Protein AF-A0A661SYM4-F1 (afdb_monomer_lite)

Secondary structure (DSSP, 8-state):
--HHHHHHHHHHHGGGPEE-GGGTGGGSTT-HHHHHHHHHHSEEEEES-HHHHHHHHHHHHHHPEEEEEETTEEEEEEE-SS--EEEEETT--EEEE-EEEEEEETTEEEEEEESSPPP-

Foldseek 3Di:
DDPVVVVVVVLVLLVQFAAPVVCQQCQAPPHPNVVVCQVVPQKGFHFPHVVLQVVQSVCQSVPWDFQQADPNWTKTKDFAPDFRTWMAGPVGDTDGFRMKMWTDDDRYIGITGHNDDDHD

pLDDT: mean 94.58, std 6.43, range [51.56, 98.5]

Sequence (120 aa):
MNVTKLINLKRYRLRELRPDTKHIAKHLPDTLHSQKLLRKQGVIHVFKDEATMNRVAETIMSQGTYIGMVRGHERWAFKFDEPVGHRSDRNGNRLPLYWGEMKIKGGKYHVIPRTRPSNK

Radius of gyration: 14.47 Å; chains: 1; bounding box: 33×29×42 Å

Structure (mmCIF, N/CA/C/O backbone):
data_AF-A0A661SYM4-F1
#
_entry.id   AF-A0A661SYM4-F1
#
loop_
_atom_site.group_PDB
_atom_site.id
_atom_site.type_symbol
_atom_site.label_atom_id
_atom_site.label_alt_id
_atom_site.label_comp_id
_atom_site.label_asym_id
_atom_site.label_entity_id
_atom_site.label_seq_id
_atom_site.pdbx_PDB_ins_code
_atom_site.Cartn_x
_at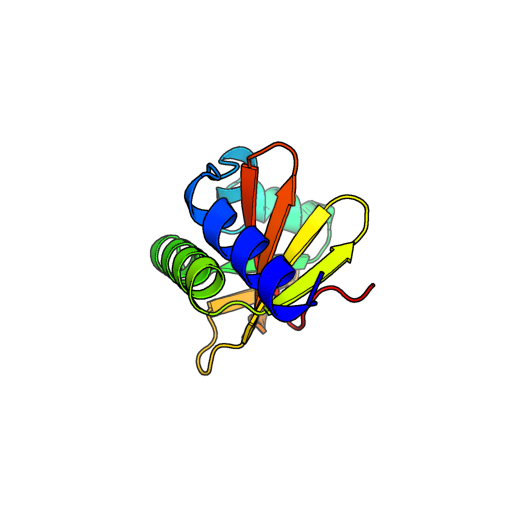om_site.Cartn_y
_atom_site.Cartn_z
_atom_site.occupancy
_atom_site.B_iso_or_equiv
_atom_site.auth_seq_id
_atom_site.auth_comp_id
_atom_site.auth_asym_id
_atom_site.auth_atom_id
_atom_site.pdbx_PDB_model_num
ATOM 1 N N . MET A 1 1 ? -10.492 6.308 29.215 1.00 61.69 1 MET A N 1
ATOM 2 C CA . MET A 1 1 ? -10.977 6.157 27.819 1.00 61.69 1 MET A CA 1
ATOM 3 C C . MET A 1 1 ? -10.705 4.728 27.358 1.00 61.69 1 MET A C 1
ATOM 5 O O . MET A 1 1 ? -9.569 4.296 27.470 1.00 61.69 1 MET A O 1
ATOM 9 N N . ASN A 1 2 ? -11.721 3.987 26.897 1.00 86.75 2 ASN A N 1
ATOM 10 C CA . ASN A 1 2 ? -11.570 2.594 26.440 1.00 86.75 2 ASN A CA 1
ATOM 11 C C . ASN A 1 2 ? -10.719 2.529 25.149 1.00 86.75 2 ASN A C 1
ATOM 13 O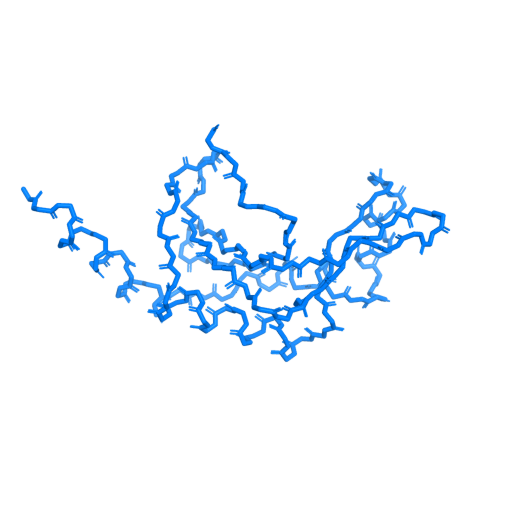 O . ASN A 1 2 ? -10.940 3.320 24.228 1.00 86.75 2 ASN A O 1
ATOM 17 N N . VAL A 1 3 ? -9.763 1.594 25.080 1.00 84.00 3 VAL A N 1
ATOM 18 C CA . VAL A 1 3 ? -8.854 1.376 23.936 1.00 84.00 3 VAL A CA 1
ATOM 19 C C . VAL A 1 3 ? -9.625 1.196 22.624 1.00 84.00 3 VAL A C 1
ATOM 21 O O . VAL A 1 3 ? -9.261 1.794 21.612 1.00 84.00 3 VAL A O 1
ATOM 24 N N . THR A 1 4 ? -10.746 0.473 22.648 1.00 87.81 4 THR A N 1
ATOM 25 C CA . THR A 1 4 ? -11.612 0.266 21.477 1.00 87.81 4 THR A CA 1
ATOM 26 C C . THR A 1 4 ? -12.172 1.585 20.945 1.00 87.81 4 THR A C 1
ATOM 28 O O . THR A 1 4 ? -12.173 1.829 19.738 1.00 87.81 4 THR A O 1
ATOM 31 N N . LYS A 1 5 ? -12.580 2.493 21.842 1.00 90.44 5 LYS A N 1
ATOM 32 C CA . LYS A 1 5 ? -13.089 3.821 21.468 1.00 90.44 5 LYS A CA 1
ATOM 33 C C . LYS A 1 5 ? -11.996 4.662 20.804 1.00 90.44 5 LYS A C 1
ATOM 35 O O . LYS A 1 5 ? -12.259 5.316 19.798 1.00 90.44 5 LYS A O 1
ATOM 40 N N . LEU A 1 6 ? -10.765 4.604 21.316 1.00 90.12 6 LEU A N 1
ATOM 41 C CA . LEU A 1 6 ? -9.624 5.310 20.729 1.00 90.12 6 LEU A CA 1
ATOM 42 C C . LEU A 1 6 ? -9.269 4.779 19.332 1.00 90.12 6 LEU A C 1
ATOM 44 O O . LEU A 1 6 ? -9.038 5.573 18.421 1.00 90.12 6 LEU A O 1
ATOM 48 N N . ILE A 1 7 ? -9.239 3.456 19.148 1.00 92.56 7 ILE A N 1
ATOM 49 C CA . ILE A 1 7 ? -8.947 2.840 17.844 1.00 92.56 7 ILE A CA 1
ATOM 50 C C . ILE A 1 7 ? -10.032 3.202 16.827 1.00 92.56 7 ILE A C 1
ATOM 52 O O . ILE A 1 7 ? -9.699 3.594 15.711 1.00 92.56 7 ILE A O 1
ATOM 56 N N . ASN A 1 8 ? -11.309 3.165 17.214 1.00 92.38 8 ASN A N 1
ATOM 57 C CA . ASN A 1 8 ? -12.403 3.574 16.332 1.00 92.38 8 ASN A CA 1
ATOM 58 C C . ASN A 1 8 ? -12.285 5.048 15.923 1.00 92.38 8 ASN A C 1
ATOM 60 O O . ASN A 1 8 ? -12.386 5.357 14.740 1.00 92.38 8 ASN A O 1
ATOM 64 N N . LEU A 1 9 ? -11.972 5.951 16.859 1.00 93.12 9 LEU A N 1
ATOM 65 C CA . LEU A 1 9 ? -11.715 7.365 16.547 1.00 93.12 9 LEU A CA 1
ATOM 66 C C . LEU A 1 9 ? -10.521 7.557 15.603 1.00 93.12 9 LEU A C 1
ATOM 68 O O . LEU A 1 9 ? -10.538 8.439 14.746 1.00 93.12 9 LEU A O 1
ATOM 72 N N . LYS A 1 10 ? -9.457 6.761 15.747 1.00 94.06 10 LYS A N 1
ATOM 73 C CA . LYS A 1 10 ? -8.348 6.786 14.785 1.00 94.06 10 LYS A CA 1
ATOM 74 C C . LYS A 1 10 ? -8.788 6.268 13.410 1.00 94.06 10 LYS A C 1
ATOM 76 O O . LYS A 1 10 ? -8.445 6.899 12.419 1.00 94.06 10 LYS A O 1
ATOM 81 N N . ARG A 1 11 ? -9.590 5.197 13.349 1.00 95.38 11 ARG A N 1
ATOM 82 C CA . ARG A 1 11 ? -10.126 4.653 12.090 1.00 95.38 11 ARG A CA 1
ATOM 83 C C . ARG A 1 11 ? -10.998 5.669 11.352 1.00 95.38 11 ARG A C 1
ATOM 85 O O . ARG A 1 11 ? -10.810 5.861 10.158 1.00 95.38 11 ARG A O 1
ATOM 92 N N . TYR A 1 12 ? -11.901 6.358 12.051 1.00 94.44 12 TYR A N 1
ATOM 93 C CA . TYR A 1 12 ? -12.742 7.394 11.438 1.00 94.44 12 TYR A CA 1
ATOM 94 C C . TYR A 1 12 ? -11.911 8.497 10.772 1.00 94.44 12 TYR A C 1
ATOM 96 O O . TYR A 1 12 ? -12.192 8.866 9.634 1.00 94.44 12 TYR A O 1
ATOM 104 N N . ARG A 1 13 ? -10.827 8.935 11.426 1.00 94.75 13 ARG A N 1
ATOM 105 C CA . ARG A 1 13 ? -9.908 9.951 10.887 1.00 94.75 13 ARG A CA 1
ATOM 106 C C . ARG A 1 13 ? -9.153 9.517 9.632 1.00 94.75 13 ARG A C 1
ATOM 108 O O . ARG A 1 13 ? -8.651 10.375 8.916 1.00 94.75 13 ARG A O 1
ATOM 115 N N . LEU A 1 14 ? -9.076 8.218 9.324 1.00 95.31 14 LEU A N 1
ATOM 116 C CA . LEU A 1 14 ? -8.420 7.752 8.097 1.00 95.31 14 LEU A CA 1
ATOM 117 C C . LEU A 1 14 ? -9.097 8.295 6.833 1.00 95.31 14 LEU A C 1
ATOM 119 O O . LEU A 1 14 ? -8.414 8.529 5.841 1.00 95.31 14 LEU A O 1
ATOM 123 N N . ARG A 1 15 ? -10.412 8.545 6.893 1.00 91.62 15 ARG A N 1
ATOM 124 C CA . ARG A 1 15 ? -11.218 9.061 5.773 1.00 91.62 15 ARG A CA 1
ATOM 125 C C . ARG A 1 15 ? -10.891 10.508 5.401 1.00 91.62 15 ARG A C 1
ATOM 127 O O . ARG A 1 15 ? -11.209 10.940 4.302 1.00 91.62 15 ARG A O 1
ATOM 134 N N . GLU A 1 16 ? -10.260 11.248 6.307 1.00 94.94 16 GLU A N 1
ATOM 135 C CA . GLU A 1 16 ? -9.884 12.653 6.107 1.00 94.94 16 GLU A CA 1
ATOM 136 C C . GLU A 1 16 ? -8.471 12.798 5.519 1.00 94.94 16 GLU A C 1
ATOM 138 O O . GLU A 1 16 ? -8.045 13.894 5.147 1.00 94.94 16 GLU A O 1
ATOM 143 N N . LEU A 1 17 ? -7.713 11.698 5.448 1.00 96.56 17 LEU A N 1
ATOM 144 C CA . LEU A 1 17 ? -6.332 11.720 4.991 1.00 96.56 17 LEU A CA 1
ATOM 145 C C . LEU A 1 17 ? -6.252 11.802 3.470 1.00 96.56 17 LEU A C 1
ATOM 147 O O . LEU A 1 17 ? -7.031 11.191 2.742 1.00 96.56 17 LEU A O 1
ATOM 151 N N . ARG A 1 18 ? -5.218 12.488 2.980 1.00 97.00 18 ARG A N 1
ATOM 152 C CA . ARG A 1 18 ? -4.919 12.556 1.544 1.00 97.00 18 ARG A CA 1
ATOM 153 C C . ARG A 1 18 ? -3.776 11.607 1.168 1.00 97.00 18 ARG A C 1
ATOM 155 O O . ARG A 1 18 ? -2.827 11.478 1.948 1.00 97.00 18 ARG A O 1
ATOM 162 N N . PRO A 1 19 ? -3.799 10.977 -0.019 1.00 95.94 19 PRO A N 1
ATOM 163 C CA . PRO A 1 19 ? -2.649 10.226 -0.506 1.00 95.94 19 PRO A CA 1
ATOM 164 C C . PRO A 1 19 ? -1.399 11.116 -0.599 1.00 95.94 19 PRO A C 1
ATOM 166 O O . PRO A 1 19 ? -1.440 12.241 -1.097 1.00 95.94 19 PRO A O 1
ATOM 169 N N . ASP A 1 20 ? -0.260 10.607 -0.141 1.00 96.88 20 ASP A N 1
ATOM 170 C CA . ASP A 1 20 ? 1.053 11.213 -0.344 1.00 96.88 20 ASP A CA 1
ATOM 171 C C . ASP A 1 20 ? 1.588 10.791 -1.717 1.00 96.88 20 ASP A C 1
ATOM 173 O O . ASP A 1 20 ? 2.327 9.810 -1.854 1.00 96.88 20 ASP A O 1
ATOM 177 N N . THR A 1 21 ? 1.183 11.527 -2.754 1.00 94.81 21 THR A N 1
ATOM 178 C CA . THR A 1 21 ? 1.425 11.181 -4.167 1.00 94.81 21 THR A CA 1
ATOM 179 C C . THR A 1 21 ? 2.903 10.991 -4.511 1.00 94.81 21 THR A C 1
ATOM 181 O O . THR A 1 21 ? 3.243 10.163 -5.356 1.00 94.81 21 THR A O 1
ATOM 184 N N . LYS A 1 22 ? 3.815 11.640 -3.771 1.00 94.38 22 LYS A N 1
ATOM 185 C CA . LYS A 1 22 ? 5.276 11.485 -3.917 1.00 94.38 22 LYS A CA 1
ATOM 186 C C . LYS A 1 22 ? 5.773 10.049 -3.691 1.00 94.38 22 LYS A C 1
ATOM 188 O O . LYS A 1 22 ? 6.943 9.741 -3.923 1.00 94.38 22 LYS A O 1
ATOM 193 N N . HIS A 1 23 ? 4.934 9.180 -3.130 1.00 94.44 23 HIS A N 1
ATOM 194 C CA . HIS A 1 23 ? 5.278 7.804 -2.805 1.00 94.44 23 HIS A CA 1
ATOM 195 C C . HIS A 1 23 ? 4.625 6.757 -3.704 1.00 94.44 23 HIS A C 1
ATOM 197 O O . HIS A 1 23 ? 5.023 5.598 -3.610 1.00 94.44 23 HIS A O 1
ATOM 203 N N . ILE A 1 24 ? 3.713 7.154 -4.592 1.00 94.31 24 ILE A N 1
ATOM 204 C CA . ILE A 1 24 ? 3.000 6.235 -5.486 1.00 94.31 24 ILE A CA 1
ATOM 205 C C . ILE A 1 24 ? 3.989 5.561 -6.440 1.00 94.31 24 ILE A C 1
ATOM 207 O O . ILE A 1 24 ? 4.154 4.344 -6.403 1.00 94.31 24 ILE A O 1
ATOM 211 N N . ALA A 1 25 ? 4.744 6.352 -7.210 1.00 95.12 25 ALA A N 1
ATOM 212 C CA . ALA A 1 25 ? 5.598 5.824 -8.274 1.00 95.12 25 ALA A CA 1
ATOM 213 C C . ALA A 1 25 ? 6.612 4.770 -7.785 1.00 95.12 25 ALA A C 1
ATOM 215 O O . ALA A 1 25 ? 6.819 3.755 -8.441 1.00 95.12 25 ALA A O 1
ATOM 216 N N . LYS A 1 26 ? 7.217 4.946 -6.602 1.00 95.75 26 LYS A N 1
ATOM 217 C CA . LYS A 1 26 ? 8.196 3.979 -6.062 1.00 95.75 26 LYS A CA 1
ATOM 218 C C . LYS A 1 26 ? 7.592 2.633 -5.629 1.00 95.75 26 LYS A C 1
ATOM 220 O O . LYS A 1 26 ? 8.354 1.709 -5.359 1.00 95.75 26 LYS A O 1
ATOM 225 N N . HIS A 1 27 ? 6.268 2.544 -5.514 1.00 96.62 27 HIS A N 1
ATOM 226 C CA . HIS A 1 27 ? 5.538 1.328 -5.152 1.00 96.62 27 HIS A CA 1
ATOM 227 C C . HIS A 1 27 ? 4.735 0.750 -6.321 1.00 96.62 27 HIS A C 1
ATOM 229 O O . HIS A 1 27 ? 4.014 -0.224 -6.124 1.00 96.62 27 HIS A O 1
ATOM 235 N N . LEU A 1 28 ? 4.895 1.297 -7.526 1.00 97.19 28 LEU A N 1
ATOM 236 C CA . LEU A 1 28 ? 4.381 0.718 -8.762 1.00 97.19 28 LEU A CA 1
ATOM 237 C C . LEU A 1 28 ? 5.511 0.041 -9.553 1.00 97.19 28 LEU A C 1
ATOM 239 O O . LEU A 1 28 ? 6.672 0.475 -9.466 1.00 97.19 28 LEU A O 1
ATOM 243 N N . PRO A 1 29 ? 5.198 -1.032 -10.299 1.00 94.44 29 PRO A N 1
ATOM 244 C CA . PRO A 1 29 ? 6.173 -1.690 -11.156 1.00 94.44 29 PRO A CA 1
ATOM 245 C C . PRO A 1 29 ? 6.649 -0.742 -12.264 1.00 94.44 29 PRO A C 1
ATOM 247 O O . PRO A 1 29 ? 5.964 0.211 -12.628 1.00 94.44 29 PRO A O 1
ATOM 250 N N . ASP A 1 30 ? 7.872 -0.973 -12.737 1.00 92.50 30 ASP A N 1
ATOM 251 C CA . ASP A 1 30 ? 8.456 -0.385 -13.952 1.00 92.50 30 ASP A CA 1
ATOM 252 C C . ASP A 1 30 ? 8.551 1.148 -14.045 1.00 92.50 30 ASP A C 1
ATOM 254 O O . ASP A 1 30 ? 9.041 1.679 -15.040 1.00 92.50 30 ASP A O 1
ATOM 258 N N . THR A 1 31 ? 8.221 1.890 -12.988 1.00 96.12 31 THR A N 1
ATOM 259 C CA . THR A 1 31 ? 8.454 3.338 -12.956 1.00 96.12 31 THR A CA 1
ATOM 260 C C . THR A 1 31 ? 9.941 3.681 -12.831 1.00 96.12 31 THR A C 1
ATOM 262 O O . THR A 1 31 ? 10.730 2.986 -12.184 1.00 96.12 31 THR A O 1
ATOM 265 N N . LEU A 1 32 ? 10.333 4.857 -13.335 1.00 96.06 32 LEU A N 1
ATOM 266 C CA . LEU A 1 32 ? 11.689 5.382 -13.129 1.00 96.06 32 LEU A CA 1
ATOM 267 C C . LEU A 1 32 ? 12.070 5.454 -11.640 1.00 96.06 32 LEU A C 1
ATOM 269 O O . LEU A 1 32 ? 13.240 5.300 -11.291 1.00 96.06 32 LEU A O 1
ATOM 273 N N . HIS A 1 33 ? 11.099 5.678 -10.751 1.00 96.06 33 HIS A N 1
ATOM 274 C CA . HIS A 1 33 ? 11.327 5.764 -9.311 1.00 96.06 33 HIS A CA 1
ATOM 275 C C . HIS A 1 33 ? 11.597 4.394 -8.688 1.00 96.06 33 HIS A C 1
ATOM 277 O O . HIS A 1 33 ? 12.543 4.273 -7.906 1.00 96.06 33 HIS A O 1
ATOM 283 N N . SER A 1 34 ? 10.808 3.370 -9.029 1.00 95.44 34 SER A N 1
ATOM 284 C CA . SER A 1 34 ? 11.013 2.013 -8.512 1.00 95.44 34 SER A CA 1
ATOM 285 C C . SER A 1 34 ? 12.314 1.417 -9.054 1.00 95.44 34 SER A C 1
ATOM 287 O O . SER A 1 34 ? 13.103 0.873 -8.283 1.00 95.44 34 SER A O 1
ATOM 289 N N . GLN A 1 35 ? 12.648 1.655 -10.324 1.00 95.44 35 GLN A N 1
ATOM 290 C CA . GLN A 1 35 ? 13.931 1.234 -10.895 1.00 95.44 35 GLN A CA 1
ATOM 291 C C . GLN A 1 35 ? 15.136 1.944 -10.253 1.00 95.44 35 GLN A C 1
ATOM 293 O O . GLN A 1 35 ? 16.125 1.298 -9.899 1.00 95.44 35 GLN A O 1
ATOM 298 N N . LYS A 1 36 ? 15.072 3.272 -10.056 1.00 96.06 36 LYS A N 1
ATOM 299 C CA . LYS A 1 36 ? 16.117 4.018 -9.323 1.00 96.06 36 LYS A CA 1
ATOM 300 C C . LYS A 1 36 ? 16.281 3.474 -7.902 1.00 96.06 36 LYS A C 1
ATOM 302 O O . LYS A 1 36 ? 17.407 3.339 -7.424 1.00 96.06 36 LYS A O 1
ATOM 307 N N . LEU A 1 37 ? 15.176 3.134 -7.235 1.00 95.44 37 LEU A N 1
ATOM 308 C CA . LEU A 1 37 ? 15.193 2.563 -5.892 1.00 95.44 37 LEU A CA 1
ATOM 309 C C . LEU A 1 37 ? 15.832 1.169 -5.872 1.00 95.44 37 LEU A C 1
ATOM 311 O O . LEU A 1 37 ? 16.661 0.915 -5.004 1.00 95.44 37 LEU A O 1
ATOM 315 N N . LEU A 1 38 ? 15.530 0.313 -6.851 1.00 96.25 38 LEU A N 1
ATOM 316 C CA . LEU A 1 38 ? 16.139 -1.011 -7.003 1.00 96.25 38 LEU A CA 1
ATOM 317 C C . LEU A 1 38 ? 17.652 -0.914 -7.218 1.00 96.25 38 LEU A C 1
ATOM 319 O O . LEU A 1 38 ? 18.437 -1.592 -6.547 1.00 96.25 38 LEU A O 1
ATOM 323 N N . ARG A 1 39 ? 18.078 0.007 -8.090 1.00 95.69 39 ARG A N 1
ATOM 324 C CA . ARG A 1 39 ? 19.499 0.301 -8.301 1.00 95.69 39 ARG A CA 1
ATOM 325 C C . ARG A 1 39 ? 20.170 0.828 -7.040 1.00 95.69 39 ARG A C 1
ATOM 327 O O . ARG A 1 39 ? 21.307 0.462 -6.790 1.00 95.69 39 ARG A O 1
ATOM 334 N N . LYS A 1 40 ? 19.498 1.624 -6.209 1.00 96.12 40 LYS A N 1
ATOM 335 C CA . LYS A 1 40 ? 20.103 2.176 -4.985 1.00 96.12 40 LYS A CA 1
ATOM 336 C C . LYS A 1 40 ? 20.106 1.202 -3.801 1.00 96.12 40 LYS A C 1
ATOM 338 O O . LYS A 1 40 ? 21.094 1.132 -3.085 1.00 96.12 40 LYS A O 1
ATOM 343 N N . GLN A 1 41 ? 19.008 0.485 -3.569 1.00 95.31 41 GLN A N 1
ATOM 344 C CA . GLN A 1 41 ? 18.772 -0.297 -2.344 1.00 95.31 41 GLN A CA 1
ATOM 345 C C . GLN A 1 41 ? 18.921 -1.808 -2.534 1.00 95.31 41 GLN A C 1
ATOM 347 O O . GLN A 1 41 ? 18.834 -2.555 -1.565 1.00 95.31 41 GLN A O 1
ATOM 352 N N . GLY A 1 42 ? 19.089 -2.280 -3.770 1.00 95.75 42 GLY A N 1
ATOM 353 C CA . GLY A 1 42 ? 19.191 -3.706 -4.085 1.00 95.75 42 GLY A CA 1
ATOM 354 C C . GLY A 1 42 ? 17.852 -4.442 -4.085 1.00 95.75 42 GLY A C 1
ATOM 355 O O . GLY A 1 42 ? 17.745 -5.482 -4.725 1.00 95.75 42 GLY A O 1
ATOM 356 N N . VAL A 1 43 ? 16.830 -3.888 -3.424 1.00 95.75 43 VAL A N 1
ATOM 357 C CA . VAL A 1 43 ? 15.483 -4.454 -3.339 1.00 95.75 43 VAL A CA 1
ATOM 358 C C . VAL A 1 43 ? 14.400 -3.381 -3.363 1.00 95.75 43 VAL A C 1
ATOM 360 O O . VAL A 1 43 ? 14.596 -2.274 -2.860 1.00 95.75 43 VAL A O 1
ATOM 363 N N . ILE A 1 44 ? 13.225 -3.726 -3.887 1.00 96.69 44 ILE A N 1
ATOM 364 C CA . ILE A 1 44 ? 12.026 -2.875 -3.881 1.00 96.69 44 ILE A CA 1
ATOM 365 C C . ILE A 1 44 ? 10.797 -3.662 -3.457 1.00 96.69 44 ILE A C 1
ATOM 367 O O . ILE A 1 44 ? 10.773 -4.880 -3.562 1.00 96.69 44 ILE A O 1
ATOM 371 N N . HIS A 1 45 ? 9.779 -2.949 -2.982 1.00 97.38 45 HIS A N 1
ATOM 372 C CA . HIS A 1 45 ? 8.455 -3.501 -2.707 1.00 97.38 45 HIS A CA 1
ATOM 373 C C . HIS A 1 45 ? 7.457 -2.755 -3.584 1.00 97.38 45 HIS A C 1
ATOM 375 O O . HIS A 1 45 ? 7.311 -1.536 -3.432 1.00 97.38 45 HIS A O 1
ATOM 381 N N . VAL A 1 46 ? 6.800 -3.475 -4.486 1.00 97.81 46 VAL A N 1
ATOM 382 C CA . VAL A 1 46 ? 5.857 -2.910 -5.455 1.00 97.81 46 VAL A CA 1
ATOM 383 C C . VAL A 1 46 ? 4.544 -3.677 -5.424 1.00 97.81 46 VAL A C 1
ATOM 385 O O . VAL A 1 46 ? 4.522 -4.874 -5.128 1.00 97.81 46 VAL A O 1
ATOM 388 N N . PHE A 1 47 ? 3.443 -2.977 -5.673 1.00 98.50 47 PHE A N 1
ATOM 389 C CA . PHE A 1 47 ? 2.137 -3.594 -5.881 1.00 98.50 47 PHE A CA 1
ATOM 390 C C . PHE A 1 47 ? 2.085 -4.274 -7.252 1.00 98.50 47 PHE A C 1
ATOM 392 O O . PHE A 1 47 ? 2.979 -4.081 -8.077 1.00 98.50 47 PHE A O 1
ATOM 399 N N . LYS A 1 48 ? 1.044 -5.081 -7.488 1.00 97.50 48 LYS A N 1
ATOM 400 C CA . LYS A 1 48 ? 0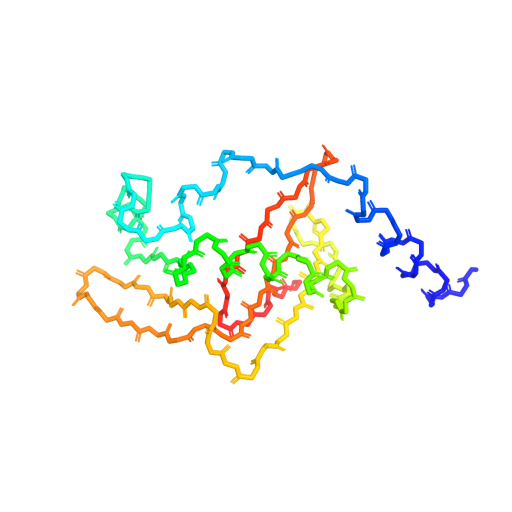.733 -5.597 -8.832 1.00 97.50 48 LYS A CA 1
ATOM 401 C C . LYS A 1 48 ? 0.507 -4.441 -9.814 1.00 97.50 48 LYS A C 1
ATOM 403 O O . LYS A 1 48 ? 1.104 -4.412 -10.880 1.00 97.50 48 LYS A O 1
ATOM 408 N N . ASP A 1 49 ? -0.298 -3.472 -9.393 1.00 97.75 49 ASP A N 1
ATOM 409 C CA . ASP A 1 49 ? -0.705 -2.296 -10.156 1.00 97.75 49 ASP A CA 1
ATOM 410 C C . ASP A 1 49 ? -1.280 -1.225 -9.206 1.00 97.75 49 ASP A C 1
ATOM 412 O O . ASP A 1 49 ? -1.347 -1.404 -7.981 1.00 97.75 49 ASP A O 1
ATOM 416 N N . GLU A 1 50 ? -1.679 -0.085 -9.770 1.00 97.19 50 GLU A N 1
ATOM 417 C CA . GLU A 1 50 ? -2.294 1.017 -9.025 1.00 97.19 50 GLU A CA 1
ATOM 418 C C . GLU A 1 50 ? -3.688 0.663 -8.488 1.00 97.19 50 GLU A C 1
ATOM 420 O O . GLU A 1 50 ? -4.019 1.026 -7.360 1.00 97.19 50 GLU A O 1
ATOM 425 N N . ALA A 1 51 ? -4.477 -0.125 -9.224 1.00 98.06 51 ALA A N 1
ATOM 426 C CA . ALA A 1 51 ? -5.785 -0.587 -8.758 1.00 98.06 51 ALA A CA 1
ATOM 427 C C . ALA A 1 51 ? -5.663 -1.416 -7.465 1.00 98.06 51 ALA A C 1
ATOM 429 O O . ALA A 1 51 ? -6.411 -1.223 -6.505 1.00 98.06 51 ALA A O 1
ATOM 430 N N . THR A 1 52 ? -4.655 -2.284 -7.389 1.00 98.44 52 THR A N 1
ATOM 431 C CA . THR A 1 52 ? -4.326 -3.078 -6.206 1.00 98.44 52 THR A CA 1
ATOM 432 C C . THR A 1 52 ? -3.851 -2.190 -5.062 1.00 98.44 52 THR A C 1
ATOM 434 O O . THR A 1 52 ? -4.255 -2.414 -3.922 1.00 98.44 52 THR A O 1
ATOM 437 N N . MET A 1 53 ? -3.037 -1.166 -5.341 1.00 98.31 53 MET A N 1
ATOM 438 C CA . MET A 1 53 ? -2.632 -0.172 -4.340 1.00 98.31 53 MET A CA 1
ATOM 439 C C . MET A 1 53 ? -3.854 0.519 -3.712 1.00 98.31 53 MET A C 1
ATOM 441 O O . MET A 1 53 ? -3.947 0.601 -2.483 1.00 98.31 53 MET A O 1
ATOM 445 N N . ASN A 1 54 ? -4.798 0.967 -4.541 1.00 97.75 54 ASN A N 1
ATOM 446 C CA . ASN A 1 54 ? -6.014 1.655 -4.102 1.00 97.75 54 ASN A CA 1
ATOM 447 C C . ASN A 1 54 ? -6.922 0.726 -3.285 1.00 97.75 54 ASN A C 1
ATOM 449 O O . ASN A 1 54 ? -7.283 1.065 -2.157 1.00 97.75 54 ASN A O 1
ATOM 453 N N . ARG A 1 55 ? -7.163 -0.501 -3.767 1.00 98.31 55 ARG A N 1
ATOM 454 C CA . ARG A 1 55 ? -7.906 -1.533 -3.022 1.00 98.31 55 ARG A CA 1
ATOM 455 C C . ARG A 1 55 ? -7.279 -1.820 -1.658 1.00 98.31 55 ARG A C 1
ATOM 457 O O . ARG A 1 55 ? -7.983 -1.981 -0.660 1.00 98.31 55 ARG A O 1
ATOM 464 N N . VAL A 1 56 ? -5.947 -1.881 -1.589 1.00 98.25 56 VAL A N 1
ATOM 465 C CA . VAL A 1 56 ? -5.225 -2.080 -0.325 1.00 98.25 56 VAL A CA 1
ATOM 466 C C . VAL A 1 56 ? -5.451 -0.907 0.626 1.00 98.25 56 VAL A C 1
ATOM 468 O O . VAL A 1 56 ? -5.691 -1.134 1.812 1.00 98.25 56 VAL A O 1
ATOM 471 N N . ALA A 1 57 ? -5.401 0.332 0.133 1.00 98.12 57 ALA A N 1
ATOM 472 C CA . ALA A 1 57 ? -5.681 1.510 0.947 1.00 98.12 57 ALA A CA 1
ATOM 473 C C . ALA A 1 57 ? -7.100 1.470 1.529 1.00 98.12 57 ALA A C 1
ATOM 475 O O . ALA A 1 57 ? -7.249 1.567 2.747 1.00 98.12 57 ALA A O 1
ATOM 476 N N . GLU A 1 58 ? -8.114 1.238 0.697 1.00 97.94 58 GLU A N 1
ATOM 477 C CA . GLU A 1 58 ? -9.521 1.139 1.112 1.00 97.94 58 GLU A CA 1
ATOM 478 C C . GLU A 1 58 ? -9.754 0.017 2.135 1.00 97.94 58 GLU A C 1
ATOM 480 O O . GLU A 1 58 ? -10.426 0.208 3.155 1.00 97.94 58 GLU A O 1
ATOM 485 N N . THR A 1 59 ? -9.131 -1.145 1.918 1.00 98.19 59 THR A N 1
ATOM 486 C CA . THR A 1 59 ? -9.217 -2.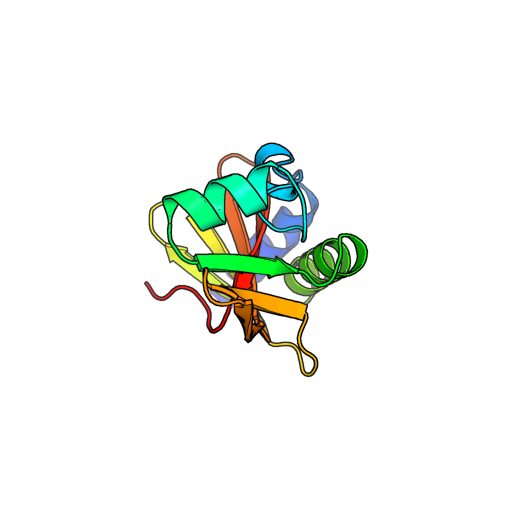282 2.847 1.00 98.19 59 THR A CA 1
ATOM 487 C C . THR A 1 59 ? -8.589 -1.940 4.198 1.00 98.19 59 THR A C 1
ATOM 489 O O . THR A 1 59 ? -9.155 -2.239 5.245 1.00 98.19 59 THR A O 1
ATOM 492 N N . ILE A 1 60 ? -7.444 -1.252 4.218 1.00 98.00 60 ILE A N 1
ATOM 493 C CA . ILE A 1 60 ? -6.815 -0.837 5.479 1.00 98.00 60 ILE A CA 1
ATOM 494 C C . ILE A 1 60 ? -7.667 0.216 6.202 1.00 98.00 60 ILE A C 1
ATOM 496 O O . ILE A 1 60 ? -7.796 0.149 7.424 1.00 98.00 60 ILE A O 1
ATOM 500 N N . MET A 1 61 ? -8.276 1.164 5.483 1.00 97.00 61 MET A N 1
ATOM 501 C CA . MET A 1 61 ? -9.150 2.171 6.100 1.00 97.00 61 MET A CA 1
ATOM 502 C C . MET A 1 61 ? -10.405 1.558 6.727 1.00 97.00 61 MET A C 1
ATOM 504 O O . MET A 1 61 ? -10.872 2.032 7.764 1.00 97.00 61 MET A O 1
ATOM 508 N N . SER A 1 62 ? -10.949 0.507 6.112 1.00 96.62 62 SER A N 1
ATOM 509 C CA . SER A 1 62 ? -12.166 -0.161 6.577 1.00 96.62 62 SER A CA 1
ATOM 510 C C . SER A 1 62 ? -11.889 -1.215 7.653 1.00 96.62 62 SER A C 1
ATOM 512 O O . SER A 1 62 ? -12.535 -1.206 8.700 1.00 96.62 62 SER A O 1
ATOM 514 N N . GLN A 1 63 ? -10.906 -2.087 7.430 1.00 96.56 63 GLN A N 1
ATOM 515 C CA . GLN A 1 63 ? -10.692 -3.316 8.204 1.00 96.56 63 GLN A CA 1
ATOM 516 C C . GLN A 1 63 ? -9.290 -3.424 8.816 1.00 96.56 63 GLN A C 1
ATOM 518 O O . GLN A 1 63 ? -9.009 -4.358 9.563 1.00 96.56 63 GLN A O 1
ATOM 523 N N . GLY A 1 64 ? -8.395 -2.478 8.529 1.00 96.31 64 GLY A N 1
ATOM 524 C CA . GLY A 1 64 ? -7.018 -2.524 9.002 1.00 96.31 64 GLY A CA 1
ATOM 525 C C . GLY A 1 64 ? -6.900 -2.520 10.526 1.00 96.31 64 GLY A C 1
ATOM 526 O O . GLY A 1 64 ? -7.712 -1.927 11.248 1.00 96.31 64 GLY A O 1
ATOM 527 N N . THR A 1 65 ? -5.824 -3.133 11.006 1.00 96.00 65 THR A N 1
ATOM 528 C CA . THR A 1 65 ? -5.427 -3.144 12.414 1.00 96.00 65 THR A CA 1
ATOM 529 C C . THR A 1 65 ? -4.424 -2.029 12.672 1.00 96.00 65 THR A C 1
ATOM 531 O O . THR A 1 65 ? -3.409 -1.926 11.981 1.00 96.00 65 THR A O 1
ATOM 534 N N . TYR A 1 66 ? -4.680 -1.205 13.690 1.00 95.69 66 TYR A N 1
ATOM 535 C CA . TYR A 1 66 ? -3.715 -0.218 14.171 1.00 95.69 66 TYR A CA 1
ATOM 536 C C . TYR A 1 66 ? -2.522 -0.934 14.813 1.00 95.69 66 TYR A C 1
ATOM 538 O O . TYR A 1 66 ? -2.673 -1.614 15.825 1.00 95.69 66 TYR A O 1
ATOM 546 N N . ILE A 1 67 ? -1.329 -0.762 14.242 1.00 93.50 67 ILE A N 1
ATOM 547 C CA . ILE A 1 67 ? -0.096 -1.413 14.723 1.00 93.50 67 ILE A CA 1
ATOM 548 C C . ILE A 1 67 ? 0.769 -0.480 15.587 1.00 93.50 67 ILE A C 1
ATOM 550 O O . ILE A 1 67 ? 1.762 -0.903 16.180 1.00 93.50 67 ILE A O 1
ATOM 554 N N . GLY A 1 68 ? 0.375 0.790 15.717 1.00 93.44 68 GLY A N 1
ATOM 555 C CA . GLY A 1 68 ? 1.032 1.760 16.589 1.00 93.44 68 GLY A CA 1
ATOM 556 C C . GLY A 1 68 ? 1.828 2.840 15.861 1.00 93.44 68 GLY A C 1
ATOM 557 O O . GLY A 1 68 ? 1.757 3.004 14.643 1.00 93.44 68 GLY A O 1
ATOM 558 N N . MET A 1 69 ? 2.601 3.583 16.653 1.00 94.06 69 MET A N 1
ATOM 559 C CA . MET A 1 69 ? 3.585 4.548 16.173 1.00 94.06 69 MET A CA 1
ATOM 560 C C . MET A 1 69 ? 4.925 3.843 15.963 1.00 94.06 69 MET A C 1
ATOM 562 O O . MET A 1 69 ? 5.460 3.258 16.900 1.00 94.06 69 MET A O 1
ATOM 566 N N . VAL A 1 70 ? 5.489 3.924 14.759 1.00 92.62 70 VAL A N 1
ATOM 567 C CA . VAL A 1 70 ? 6.821 3.377 14.452 1.00 92.62 70 VAL A CA 1
ATOM 568 C C . VAL A 1 70 ? 7.619 4.432 13.699 1.00 92.62 70 VAL A C 1
ATOM 570 O O . VAL A 1 70 ? 7.233 4.842 12.599 1.00 92.62 70 VAL A O 1
ATOM 573 N N . ARG A 1 71 ? 8.745 4.860 14.286 1.00 90.81 71 ARG A N 1
ATOM 574 C CA . ARG A 1 71 ? 9.642 5.905 13.748 1.00 90.81 71 ARG A CA 1
ATOM 575 C C . ARG A 1 71 ? 8.904 7.210 13.401 1.00 90.81 71 ARG A C 1
ATOM 577 O O . ARG A 1 71 ? 9.118 7.789 12.341 1.00 90.81 71 ARG A O 1
ATOM 584 N N . GLY A 1 72 ? 7.984 7.637 14.268 1.00 92.81 72 GLY A N 1
ATOM 585 C CA . GLY A 1 72 ? 7.209 8.872 14.087 1.00 92.81 72 GLY A CA 1
ATOM 586 C C . GLY A 1 72 ? 6.088 8.797 13.041 1.00 92.81 72 GLY A C 1
ATOM 587 O O . GLY A 1 72 ? 5.556 9.834 12.654 1.00 92.81 72 GLY A O 1
ATOM 588 N N . HIS A 1 73 ? 5.728 7.597 12.579 1.00 94.56 73 HIS A N 1
ATOM 589 C CA . HIS A 1 73 ? 4.584 7.370 11.697 1.00 94.56 73 HIS A CA 1
ATOM 590 C C . HIS A 1 73 ? 3.525 6.537 12.405 1.00 94.56 73 HIS A C 1
ATOM 592 O O . HIS A 1 73 ? 3.845 5.474 12.942 1.00 94.56 73 HIS A O 1
ATOM 598 N N . GLU A 1 74 ? 2.275 6.988 12.344 1.00 95.81 74 GLU A N 1
ATOM 599 C CA . GLU A 1 74 ? 1.133 6.135 12.659 1.00 95.81 74 GLU A CA 1
ATOM 600 C C . GLU A 1 74 ? 1.004 5.065 11.572 1.00 95.81 74 GLU A C 1
ATOM 602 O O . GLU A 1 74 ? 1.236 5.338 10.388 1.00 95.81 74 GLU A O 1
ATOM 607 N N . ARG A 1 75 ? 0.684 3.834 11.978 1.00 96.75 75 ARG A N 1
ATOM 608 C CA . ARG A 1 75 ? 0.621 2.705 11.065 1.00 96.75 75 ARG A CA 1
ATOM 609 C C . ARG A 1 75 ? -0.584 1.814 11.278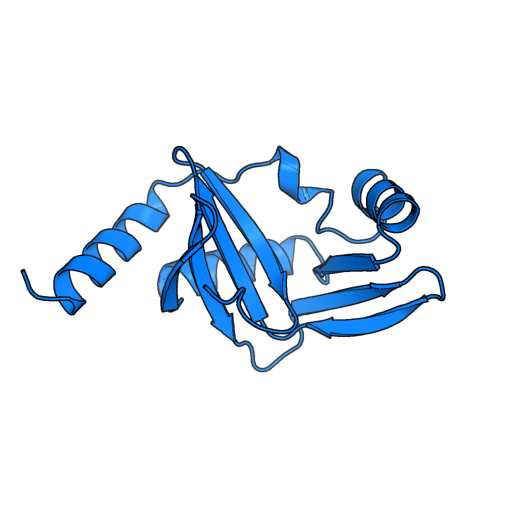 1.00 96.75 75 ARG A C 1
ATOM 611 O O . ARG A 1 75 ? -0.959 1.490 12.406 1.00 96.75 75 ARG A O 1
ATOM 618 N N . TRP A 1 76 ? -1.103 1.365 10.146 1.00 97.50 76 TRP A N 1
ATOM 619 C CA . TRP A 1 76 ? -2.185 0.403 10.033 1.00 97.50 76 TRP A CA 1
ATOM 620 C C . TRP A 1 76 ? -1.776 -0.694 9.062 1.00 97.50 76 TRP A C 1
ATOM 622 O O . TRP A 1 76 ? -1.073 -0.415 8.089 1.00 97.50 76 TRP A O 1
ATOM 632 N N . ALA A 1 77 ? -2.191 -1.928 9.315 1.00 97.50 77 ALA A N 1
ATOM 633 C CA . ALA A 1 77 ? -1.851 -3.057 8.460 1.00 97.50 77 ALA A CA 1
ATOM 634 C C . ALA A 1 77 ? -3.033 -4.006 8.271 1.00 97.50 77 ALA A C 1
ATOM 636 O O . ALA A 1 77 ? -3.906 -4.107 9.132 1.00 97.50 77 ALA A O 1
ATOM 637 N N . PHE A 1 78 ? -3.028 -4.714 7.147 1.00 97.88 78 PHE A N 1
ATOM 638 C CA . PHE A 1 78 ? -3.993 -5.760 6.828 1.00 97.88 78 PHE A CA 1
ATOM 639 C C . PHE A 1 78 ? -3.294 -6.891 6.062 1.00 97.88 78 PHE A C 1
ATOM 641 O O . PHE A 1 78 ? -2.414 -6.620 5.236 1.00 97.88 78 PHE A O 1
ATOM 648 N N . LYS A 1 79 ? -3.658 -8.143 6.357 1.00 97.81 79 LYS A N 1
ATOM 649 C CA . LYS A 1 79 ? -3.174 -9.336 5.653 1.00 97.81 79 LYS A CA 1
ATOM 650 C C . LYS A 1 79 ? -4.232 -9.773 4.646 1.00 97.81 79 LYS A C 1
ATOM 652 O O . LYS A 1 79 ? -5.386 -9.918 5.018 1.00 97.81 79 LYS A O 1
ATOM 657 N N . PHE A 1 80 ? -3.822 -9.991 3.408 1.00 97.94 80 PHE A N 1
ATOM 658 C CA . PHE A 1 80 ? -4.666 -10.455 2.314 1.00 97.94 80 PHE A CA 1
ATOM 659 C C . PHE A 1 80 ? -4.435 -11.948 2.066 1.00 97.94 80 PHE A C 1
ATOM 661 O O . PHE A 1 80 ? -3.329 -12.447 2.292 1.00 97.94 80 PHE A O 1
ATOM 668 N N . ASP A 1 81 ? -5.461 -12.629 1.563 1.00 97.31 81 ASP A N 1
ATOM 669 C CA . ASP A 1 81 ? -5.383 -14.047 1.180 1.00 97.31 81 ASP A CA 1
ATOM 670 C C . ASP A 1 81 ? -4.618 -14.244 -0.140 1.00 97.31 81 ASP A C 1
ATOM 672 O O . ASP A 1 81 ? -3.941 -15.246 -0.344 1.00 97.31 81 ASP A O 1
ATOM 676 N N . GLU A 1 82 ? -4.650 -13.225 -0.998 1.00 97.62 82 GLU A N 1
ATOM 677 C CA . GLU A 1 82 ? -3.957 -13.156 -2.285 1.00 97.62 82 GLU A CA 1
ATOM 678 C C . GLU A 1 82 ? -2.761 -12.189 -2.215 1.00 97.62 82 GLU A C 1
ATOM 680 O O . GLU A 1 82 ? -2.858 -11.139 -1.561 1.00 97.62 82 GLU A O 1
ATOM 685 N N . PRO A 1 83 ? -1.653 -12.441 -2.944 1.00 98.12 83 PRO A N 1
ATOM 686 C CA . PRO A 1 83 ? -0.563 -11.479 -3.045 1.00 98.12 83 PRO A CA 1
ATOM 687 C C . PRO A 1 83 ? -1.063 -10.134 -3.585 1.00 98.12 83 PRO A C 1
ATOM 689 O O . PRO A 1 83 ? -1.698 -10.063 -4.639 1.00 98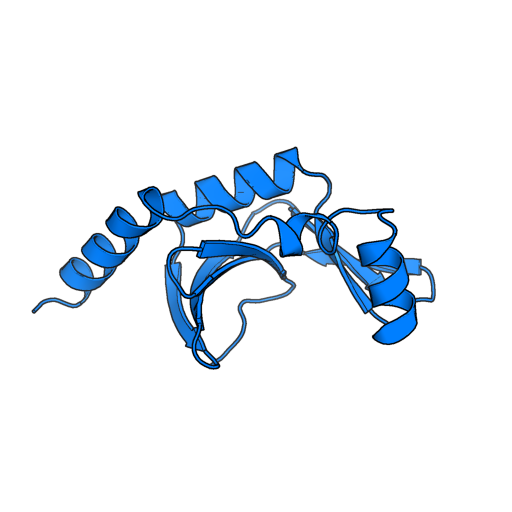.12 83 PRO A O 1
ATOM 692 N N . VAL A 1 84 ? -0.719 -9.044 -2.905 1.00 98.44 84 VAL A N 1
ATOM 693 C CA . VAL A 1 84 ? -1.020 -7.667 -3.347 1.00 98.44 84 VAL A CA 1
ATOM 694 C C . VAL A 1 84 ? 0.135 -7.042 -4.128 1.00 98.44 84 VAL A C 1
ATOM 696 O O . VAL A 1 84 ? 0.014 -5.973 -4.721 1.00 98.44 84 VAL A O 1
ATOM 699 N N . GLY A 1 85 ? 1.281 -7.709 -4.133 1.00 98.25 85 GLY A N 1
ATOM 700 C CA . GLY A 1 85 ? 2.491 -7.231 -4.767 1.00 98.25 85 GLY A CA 1
ATOM 701 C C . GLY A 1 85 ? 3.626 -8.219 -4.599 1.00 98.25 85 GLY A C 1
ATOM 702 O O . GLY A 1 85 ? 3.422 -9.372 -4.213 1.00 98.25 85 GLY A O 1
ATOM 703 N N . HIS A 1 86 ? 4.835 -7.753 -4.867 1.00 98.00 86 HIS A N 1
ATOM 704 C CA . HIS A 1 86 ? 6.036 -8.555 -4.722 1.00 98.00 86 HIS A CA 1
ATOM 705 C C . HIS A 1 86 ? 7.224 -7.693 -4.282 1.00 98.00 86 HIS A C 1
ATOM 707 O O . HIS A 1 86 ? 7.273 -6.476 -4.497 1.00 98.00 86 HIS A O 1
ATOM 713 N N . ARG A 1 87 ? 8.184 -8.333 -3.615 1.00 97.06 87 ARG A N 1
ATOM 714 C CA . ARG A 1 87 ? 9.512 -7.778 -3.378 1.00 97.06 87 ARG A CA 1
ATOM 715 C C . ARG A 1 87 ? 10.429 -8.280 -4.481 1.00 97.06 87 ARG A C 1
ATOM 717 O O . ARG A 1 87 ? 10.572 -9.492 -4.611 1.00 97.06 87 ARG A O 1
ATOM 724 N N . SER A 1 88 ? 11.045 -7.361 -5.217 1.00 95.88 88 SER A N 1
ATOM 725 C CA . SER A 1 88 ? 12.016 -7.674 -6.273 1.00 95.88 88 SER A CA 1
ATOM 726 C C . SER A 1 88 ? 13.425 -7.345 -5.820 1.00 95.88 88 SER A C 1
ATOM 728 O O . SER A 1 88 ? 13.622 -6.321 -5.158 1.00 95.88 88 SER A O 1
ATOM 730 N N . ASP A 1 89 ? 14.392 -8.171 -6.208 1.00 96.25 89 ASP A N 1
ATOM 731 C CA . ASP A 1 89 ? 15.819 -7.864 -6.114 1.00 96.25 89 ASP A CA 1
ATOM 732 C C . ASP A 1 89 ? 16.451 -7.604 -7.495 1.00 96.25 89 ASP A C 1
ATOM 734 O O . ASP A 1 89 ? 15.776 -7.639 -8.526 1.00 96.25 89 ASP A O 1
ATOM 738 N N . ARG A 1 90 ? 17.750 -7.274 -7.518 1.00 94.62 90 ARG A N 1
ATOM 739 C CA . ARG A 1 90 ? 18.486 -6.979 -8.762 1.00 94.62 90 ARG A CA 1
ATOM 740 C C . ARG A 1 90 ? 18.688 -8.195 -9.669 1.00 94.62 90 ARG A C 1
ATOM 742 O O . ARG A 1 90 ? 18.974 -8.002 -10.843 1.00 94.62 90 ARG A O 1
ATOM 749 N N . ASN A 1 91 ? 18.532 -9.403 -9.137 1.00 93.81 91 ASN A N 1
ATOM 750 C CA . ASN A 1 91 ? 18.672 -10.649 -9.886 1.00 93.81 91 ASN A CA 1
ATOM 751 C C . ASN A 1 91 ? 17.338 -11.071 -10.523 1.00 93.81 91 ASN A C 1
ATOM 753 O O . ASN A 1 91 ? 17.262 -12.112 -11.164 1.00 93.81 91 ASN A O 1
ATOM 757 N N . GLY A 1 92 ? 16.280 -10.275 -10.335 1.00 90.69 92 GLY A N 1
ATOM 758 C CA . GLY A 1 92 ? 14.945 -10.576 -10.834 1.00 90.69 92 GLY A CA 1
ATOM 759 C C . GLY A 1 92 ? 14.159 -11.537 -9.944 1.00 90.69 92 GLY A C 1
ATOM 760 O O . GLY A 1 92 ? 13.026 -11.867 -10.294 1.00 90.69 92 GLY A O 1
ATOM 761 N N . ASN A 1 93 ? 14.689 -11.944 -8.781 1.00 95.75 93 ASN A N 1
ATOM 762 C CA . ASN A 1 93 ? 13.937 -12.788 -7.857 1.00 95.75 93 ASN A CA 1
ATOM 763 C C . ASN A 1 93 ? 12.742 -12.011 -7.308 1.00 95.75 93 ASN A C 1
ATOM 765 O O . ASN A 1 93 ? 12.860 -10.837 -6.938 1.00 95.75 93 ASN A O 1
ATOM 769 N N . ARG A 1 94 ? 11.594 -12.688 -7.207 1.00 96.62 94 ARG A N 1
ATOM 770 C CA . ARG A 1 94 ? 10.344 -12.108 -6.710 1.00 96.62 94 ARG A CA 1
ATOM 771 C C . ARG A 1 94 ? 9.817 -12.906 -5.528 1.00 96.62 94 ARG A C 1
ATOM 773 O O . ARG A 1 94 ? 9.591 -14.105 -5.633 1.00 96.62 94 ARG A O 1
ATOM 780 N N . LEU A 1 95 ? 9.569 -12.219 -4.418 1.00 97.38 95 LEU A N 1
ATOM 781 C CA . LEU A 1 95 ? 8.888 -12.777 -3.250 1.00 97.38 95 LEU A CA 1
ATOM 782 C C . LEU A 1 95 ? 7.474 -12.181 -3.158 1.00 97.38 95 LEU A C 1
ATOM 784 O O . LEU A 1 95 ? 7.372 -10.956 -3.040 1.00 97.38 95 LEU A O 1
ATOM 788 N N . PRO A 1 96 ? 6.393 -12.981 -3.189 1.00 98.00 96 PRO A N 1
ATOM 789 C CA . PRO A 1 96 ? 5.033 -12.461 -3.059 1.00 98.00 96 PRO A CA 1
ATOM 790 C C . PRO A 1 96 ? 4.811 -11.764 -1.709 1.00 98.00 96 PRO A C 1
ATOM 792 O O . PRO A 1 96 ? 5.317 -12.189 -0.668 1.00 98.00 96 PRO A O 1
ATOM 795 N N . LEU A 1 97 ? 4.046 -10.671 -1.730 1.00 98.31 97 LEU A N 1
ATOM 796 C CA . LEU A 1 97 ? 3.729 -9.851 -0.560 1.00 98.31 97 LEU A CA 1
ATOM 797 C C . LEU A 1 97 ? 2.231 -9.918 -0.277 1.00 98.31 97 LEU A C 1
ATOM 799 O O . LEU A 1 97 ? 1.425 -9.490 -1.099 1.00 98.31 97 LEU A O 1
ATOM 803 N N . TYR A 1 98 ? 1.882 -10.421 0.904 1.00 98.00 98 TYR A N 1
ATOM 804 C CA . TYR A 1 98 ? 0.498 -10.627 1.347 1.00 98.00 98 TYR A CA 1
ATOM 805 C C . TYR A 1 98 ? 0.021 -9.561 2.337 1.00 98.00 98 TYR A C 1
ATOM 807 O O . TYR A 1 98 ? -1.136 -9.559 2.736 1.00 98.00 98 TYR A O 1
ATOM 815 N N . TRP A 1 99 ? 0.895 -8.649 2.767 1.00 98.12 99 TRP A N 1
ATOM 816 C CA . TRP A 1 99 ? 0.520 -7.578 3.685 1.00 98.12 99 TRP A CA 1
ATOM 817 C C . TRP A 1 99 ? 0.461 -6.236 2.975 1.00 98.12 99 TRP A C 1
ATOM 819 O O . TRP A 1 99 ? 1.363 -5.886 2.215 1.00 98.12 99 TRP A O 1
ATOM 829 N N . GLY A 1 100 ? -0.562 -5.452 3.300 1.00 97.88 100 GLY A N 1
ATOM 830 C CA . GLY A 1 100 ? -0.591 -4.016 3.065 1.00 97.88 100 GLY A CA 1
ATOM 831 C C . GLY A 1 100 ? -0.299 -3.269 4.361 1.00 97.88 100 GLY A C 1
ATOM 832 O O . GLY A 1 100 ? -0.804 -3.629 5.423 1.00 97.88 100 GLY A O 1
ATOM 833 N N . GLU A 1 101 ? 0.504 -2.215 4.280 1.00 97.56 101 GLU A N 1
ATOM 834 C CA . GLU A 1 101 ? 0.786 -1.326 5.402 1.00 97.56 101 GLU A CA 1
ATOM 835 C C . GLU A 1 101 ? 0.582 0.131 4.990 1.00 97.56 101 GLU A C 1
ATOM 837 O O . GLU A 1 101 ? 1.202 0.602 4.040 1.00 97.56 101 GLU A O 1
ATOM 842 N N . MET A 1 102 ? -0.245 0.858 5.737 1.00 97.69 102 MET A N 1
ATOM 843 C CA . MET A 1 102 ? -0.463 2.290 5.582 1.00 97.69 102 MET A CA 1
ATOM 844 C C . MET A 1 102 ? 0.394 3.050 6.590 1.00 97.69 102 MET A C 1
ATOM 846 O O . MET A 1 102 ? 0.308 2.810 7.795 1.00 97.69 102 MET A O 1
ATOM 850 N N . LYS A 1 103 ? 1.212 3.983 6.101 1.00 96.56 103 LYS A N 1
ATOM 851 C CA . LYS A 1 103 ? 1.972 4.931 6.923 1.00 96.56 103 LYS A CA 1
ATOM 852 C C . LYS A 1 103 ? 1.330 6.301 6.862 1.00 96.56 103 LYS A C 1
ATOM 854 O O . LYS A 1 103 ? 1.140 6.828 5.769 1.00 96.56 103 LYS A O 1
ATOM 859 N N . ILE A 1 104 ? 1.109 6.902 8.023 1.00 97.31 104 ILE A N 1
ATOM 860 C CA . ILE A 1 104 ? 0.429 8.188 8.162 1.00 97.31 104 ILE A CA 1
ATOM 861 C C . ILE A 1 104 ? 1.369 9.192 8.830 1.00 97.31 104 ILE A C 1
ATOM 863 O O . ILE A 1 104 ? 2.010 8.884 9.840 1.00 97.31 104 ILE A O 1
ATOM 867 N N . LYS A 1 105 ? 1.482 10.390 8.245 1.00 95.75 105 LYS A N 1
ATOM 868 C CA . LYS A 1 105 ? 2.203 11.538 8.821 1.00 95.75 105 LYS A CA 1
ATOM 869 C C . LYS A 1 105 ? 1.681 12.844 8.222 1.00 95.75 105 LYS A C 1
ATOM 871 O O . LYS A 1 105 ? 1.588 12.962 7.006 1.00 95.75 105 LYS A O 1
ATOM 876 N N . GLY A 1 106 ? 1.374 13.824 9.076 1.00 94.25 106 GLY A N 1
ATOM 877 C CA . GLY A 1 106 ? 0.978 15.174 8.649 1.00 94.25 106 GLY A CA 1
ATOM 878 C C . GLY A 1 106 ? -0.269 15.208 7.759 1.00 94.25 106 GLY A C 1
ATOM 879 O O . GLY A 1 106 ? -0.238 15.830 6.704 1.00 94.25 106 GLY A O 1
ATOM 880 N N . GLY A 1 107 ? -1.325 14.471 8.126 1.00 95.50 107 GLY A N 1
ATOM 881 C CA . GLY A 1 107 ? -2.580 14.416 7.356 1.00 95.50 107 GLY A CA 1
ATOM 882 C C . GLY A 1 107 ? -2.490 13.666 6.021 1.00 95.50 107 GLY A C 1
ATOM 883 O O . GLY A 1 107 ? -3.463 13.618 5.271 1.00 95.50 107 GLY A O 1
ATOM 884 N N . LYS A 1 108 ? -1.334 13.066 5.714 1.00 97.44 108 LYS A N 1
ATOM 885 C CA . LYS A 1 108 ? -1.117 12.286 4.497 1.00 97.44 108 LYS A CA 1
ATOM 886 C C . LYS A 1 108 ? -0.852 10.824 4.806 1.00 97.44 108 LYS A C 1
ATOM 888 O O . LYS A 1 108 ? -0.265 10.504 5.845 1.00 97.44 108 LYS A O 1
ATOM 893 N N . TYR A 1 109 ? -1.221 9.953 3.874 1.00 97.50 109 TYR A N 1
ATOM 894 C CA . TYR A 1 109 ? -0.939 8.525 3.948 1.00 97.50 109 TYR A CA 1
ATOM 895 C C . TYR A 1 109 ? -0.244 8.005 2.692 1.00 97.50 109 TYR A C 1
ATOM 897 O O . TYR A 1 109 ? -0.426 8.527 1.602 1.00 97.50 109 TYR A O 1
ATOM 905 N N . HIS A 1 110 ? 0.530 6.935 2.819 1.00 96.44 110 HIS A N 1
ATOM 906 C CA . HIS A 1 110 ? 0.877 6.094 1.673 1.00 96.44 110 HIS A CA 1
ATOM 907 C C . HIS A 1 110 ? 0.858 4.634 2.090 1.00 96.44 110 HIS A C 1
ATOM 909 O O . HIS A 1 110 ? 1.154 4.307 3.244 1.00 96.44 110 HIS A O 1
ATOM 915 N N . VAL A 1 111 ? 0.520 3.769 1.143 1.00 97.44 111 VAL A N 1
ATOM 916 C CA . VAL A 1 111 ? 0.483 2.325 1.346 1.00 97.44 111 VAL A CA 1
ATOM 917 C C . VAL A 1 111 ? 1.713 1.656 0.750 1.00 97.44 111 VAL A C 1
ATOM 919 O O . VAL A 1 111 ? 2.314 2.146 -0.206 1.00 97.44 111 VAL A O 1
ATOM 922 N N . ILE A 1 112 ? 2.115 0.546 1.359 1.00 97.25 112 ILE A N 1
ATOM 923 C CA . ILE A 1 112 ? 3.295 -0.224 0.980 1.00 97.25 112 ILE A CA 1
ATOM 924 C C . ILE A 1 112 ? 2.935 -1.709 1.059 1.00 97.25 112 ILE A C 1
ATOM 926 O O . ILE A 1 112 ? 2.395 -2.126 2.088 1.00 97.25 112 ILE A O 1
ATOM 930 N N . PRO A 1 113 ? 3.264 -2.526 0.047 1.00 98.00 113 PRO A N 1
ATOM 931 C CA . PRO A 1 113 ? 3.149 -3.966 0.172 1.00 98.00 113 PRO A CA 1
ATOM 932 C C . PRO A 1 113 ? 4.334 -4.489 0.994 1.00 98.00 113 PRO A C 1
ATOM 934 O O . PRO A 1 113 ? 5.468 -4.014 0.873 1.00 98.00 113 PRO A O 1
ATOM 937 N N . ARG A 1 114 ? 4.096 -5.454 1.879 1.00 95.94 114 ARG A N 1
ATOM 938 C CA . ARG A 1 114 ? 5.098 -5.955 2.827 1.00 95.94 114 ARG A CA 1
ATOM 939 C C . ARG A 1 114 ? 5.036 -7.474 2.948 1.00 95.94 114 ARG A C 1
ATOM 941 O O . ARG A 1 114 ? 4.018 -8.106 2.686 1.00 95.94 114 ARG A O 1
ATOM 948 N N . THR A 1 115 ? 6.150 -8.055 3.382 1.00 91.69 115 THR A N 1
ATOM 949 C CA . THR A 1 115 ? 6.223 -9.469 3.780 1.00 91.69 115 THR A CA 1
ATOM 950 C C . THR A 1 115 ? 5.554 -9.688 5.133 1.00 91.69 115 THR A C 1
ATOM 952 O O . THR A 1 115 ? 4.963 -10.731 5.380 1.00 91.69 115 THR A O 1
ATOM 955 N N . ARG A 1 116 ? 5.644 -8.679 6.003 1.00 89.81 116 ARG A N 1
ATOM 956 C CA . ARG A 1 116 ? 5.034 -8.599 7.331 1.00 89.81 116 ARG A CA 1
ATOM 957 C C . ARG A 1 116 ? 4.884 -7.131 7.744 1.00 89.81 116 ARG A C 1
ATOM 959 O O . ARG A 1 116 ? 5.609 -6.289 7.196 1.00 89.81 116 ARG A O 1
ATOM 966 N N . PRO A 1 117 ? 4.014 -6.800 8.711 1.00 83.12 117 PRO A N 1
ATOM 967 C CA . PRO A 1 117 ? 3.960 -5.458 9.277 1.00 83.12 117 PRO A CA 1
ATOM 968 C C . PRO A 1 117 ? 5.333 -5.021 9.803 1.00 83.12 117 PRO A C 1
ATOM 970 O O . PRO A 1 117 ? 6.142 -5.838 10.246 1.00 83.12 117 PRO A O 1
ATOM 973 N N . SER A 1 118 ? 5.619 -3.723 9.743 1.00 78.38 118 SER A N 1
ATOM 974 C CA . SER A 1 118 ? 6.809 -3.160 10.375 1.00 78.38 118 SER A CA 1
ATOM 975 C C . SER A 1 118 ? 6.648 -3.273 11.885 1.00 78.38 118 SER A C 1
ATOM 977 O O . SER A 1 118 ? 5.739 -2.668 12.451 1.00 78.38 118 SER A O 1
ATOM 979 N N . ASN A 1 119 ? 7.532 -4.028 12.531 1.00 67.62 119 ASN A N 1
ATOM 980 C CA . ASN A 1 119 ? 7.541 -4.121 13.986 1.00 67.62 119 ASN A CA 1
ATOM 981 C C . ASN A 1 119 ? 7.890 -2.758 14.613 1.00 67.62 119 ASN A C 1
ATOM 983 O O . ASN A 1 119 ? 8.530 -1.916 13.968 1.00 67.62 119 ASN A O 1
ATOM 987 N N . LYS A 1 120 ? 7.439 -2.575 15.858 1.00 51.56 120 LYS A N 1
ATOM 988 C CA . LYS A 1 120 ? 7.964 -1.559 16.775 1.00 51.56 120 LYS A CA 1
ATOM 989 C C . LYS A 1 120 ? 9.433 -1.827 17.072 1.00 51.56 120 LYS A C 1
ATOM 991 O O . LYS A 1 120 ? 9.791 -3.025 17.138 1.00 51.56 120 LYS A O 1
#